Protein AF-A0A443KIA4-F1 (afdb_monomer_lite)

Organism: NCBI:txid2306993

Radius of gyration: 16.55 Å; chains: 1; bounding box: 38×29×53 Å

pLDDT: mean 86.87, std 13.11, range [44.94, 97.31]

Structure (mmCIF, N/CA/C/O backbone):
data_AF-A0A443KIA4-F1
#
_entry.id   AF-A0A443KIA4-F1
#
loop_
_atom_site.group_PDB
_atom_site.id
_atom_site.type_symbol
_atom_site.label_atom_id
_atom_site.label_alt_id
_atom_site.label_comp_id
_atom_site.label_asym_id
_atom_site.label_entity_id
_atom_site.label_seq_id
_atom_site.pdbx_PDB_ins_code
_atom_site.Cartn_x
_atom_site.Cartn_y
_atom_site.Cartn_z
_atom_site.occupancy
_atom_site.B_iso_or_equiv
_atom_site.auth_seq_id
_atom_site.auth_comp_id
_atom_site.auth_asym_id
_atom_site.auth_atom_id
_atom_site.pdbx_PDB_model_num
ATOM 1 N N . MET A 1 1 ? 11.033 -13.840 -23.018 1.00 44.94 1 MET A N 1
ATOM 2 C CA . MET A 1 1 ? 10.789 -12.927 -21.881 1.00 44.94 1 MET A CA 1
ATOM 3 C C . MET A 1 1 ? 9.332 -13.074 -21.502 1.00 44.94 1 MET A C 1
ATOM 5 O O . MET A 1 1 ? 8.510 -12.987 -22.401 1.00 44.94 1 MET A O 1
ATOM 9 N N . ALA A 1 2 ? 9.017 -13.374 -20.241 1.00 47.28 2 ALA A N 1
ATOM 10 C CA . ALA A 1 2 ? 7.630 -13.304 -19.787 1.00 47.28 2 ALA A CA 1
ATOM 11 C C . ALA A 1 2 ? 7.160 -11.847 -19.910 1.00 47.28 2 ALA A C 1
ATOM 13 O O . ALA A 1 2 ? 7.918 -10.937 -19.568 1.00 47.28 2 ALA A O 1
ATOM 14 N N . ASP A 1 3 ? 5.964 -11.644 -20.454 1.00 50.69 3 ASP A N 1
ATOM 15 C CA . ASP A 1 3 ? 5.339 -10.327 -20.570 1.00 50.69 3 ASP A CA 1
ATOM 16 C C . ASP A 1 3 ? 5.296 -9.680 -19.170 1.00 50.69 3 ASP A C 1
ATOM 18 O O . ASP A 1 3 ? 4.940 -10.3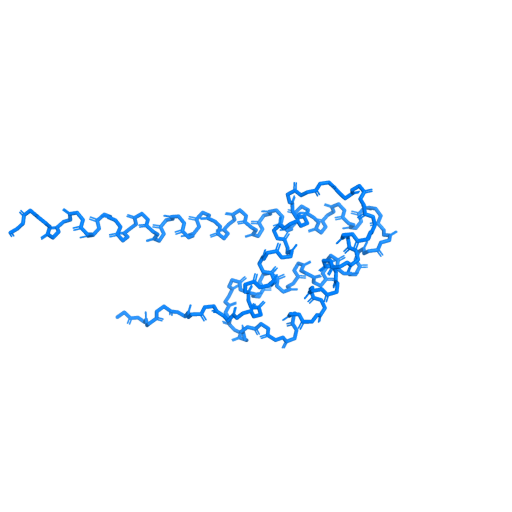74 -18.206 1.00 50.69 3 ASP A O 1
ATOM 22 N N . PRO A 1 4 ? 5.706 -8.409 -18.989 1.00 61.47 4 PRO A N 1
ATOM 23 C CA . PRO A 1 4 ? 5.662 -7.786 -17.677 1.00 61.47 4 PRO A CA 1
ATOM 24 C C . PRO A 1 4 ? 4.212 -7.763 -17.193 1.00 61.47 4 PRO A C 1
ATOM 26 O O . PRO A 1 4 ? 3.339 -7.184 -17.842 1.00 61.47 4 PRO A O 1
ATOM 29 N N . VAL A 1 5 ? 3.959 -8.408 -16.051 1.00 66.75 5 VAL A N 1
ATOM 30 C CA . VAL A 1 5 ? 2.633 -8.415 -15.429 1.00 66.75 5 VAL A CA 1
ATOM 31 C C . VAL A 1 5 ? 2.229 -6.965 -15.184 1.00 66.75 5 VAL A C 1
ATOM 33 O O . VAL A 1 5 ? 2.881 -6.246 -14.426 1.00 66.75 5 VAL A O 1
ATOM 36 N N . ARG A 1 6 ? 1.180 -6.516 -15.877 1.00 77.88 6 ARG A N 1
ATOM 37 C CA . ARG A 1 6 ? 0.648 -5.165 -15.709 1.00 77.88 6 ARG A CA 1
ATOM 38 C C . ARG A 1 6 ? -0.098 -5.088 -14.386 1.00 77.88 6 ARG A C 1
ATOM 40 O O . ARG A 1 6 ? -0.941 -5.934 -14.105 1.00 77.88 6 ARG A O 1
ATOM 47 N N . LEU A 1 7 ? 0.210 -4.057 -13.607 1.00 88.06 7 LEU A N 1
ATOM 48 C CA . LEU A 1 7 ? -0.527 -3.728 -12.395 1.00 88.06 7 LEU A CA 1
ATOM 49 C C . LEU A 1 7 ? -1.919 -3.204 -12.766 1.00 88.06 7 LEU A C 1
ATOM 51 O O . LEU A 1 7 ? -2.073 -2.403 -13.690 1.00 88.06 7 LEU A O 1
ATOM 55 N N . THR A 1 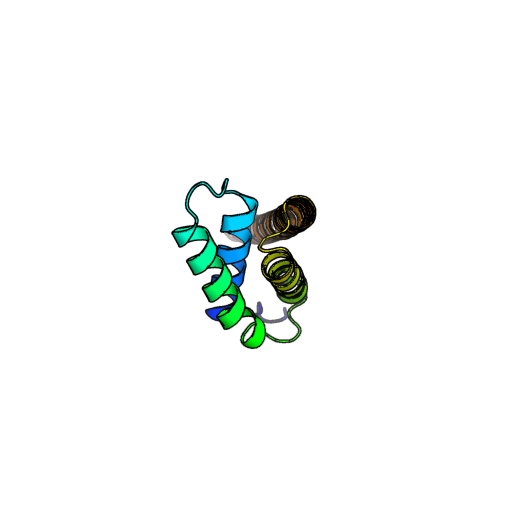8 ? -2.931 -3.673 -12.048 1.00 91.94 8 THR A N 1
ATOM 56 C CA . THR A 1 8 ? -4.312 -3.197 -12.165 1.00 91.94 8 THR A CA 1
ATOM 57 C C . THR A 1 8 ? -4.501 -1.882 -11.409 1.00 91.94 8 THR A C 1
ATOM 59 O O . THR A 1 8 ? -3.673 -1.492 -10.584 1.00 91.94 8 THR A O 1
ATOM 62 N N . SER A 1 9 ? -5.629 -1.199 -11.625 1.00 93.69 9 SER A N 1
ATOM 63 C CA . SER A 1 9 ? -5.973 -0.006 -10.840 1.00 93.69 9 SER A CA 1
ATOM 64 C C . SER A 1 9 ? -6.067 -0.294 -9.338 1.00 93.69 9 SER A C 1
ATOM 66 O O . SER A 1 9 ? -5.660 0.546 -8.541 1.00 93.69 9 SER A O 1
ATOM 68 N N . ALA A 1 10 ? -6.543 -1.483 -8.949 1.00 94.75 10 ALA A N 1
ATOM 69 C CA . ALA A 1 10 ? -6.579 -1.905 -7.549 1.00 94.75 10 ALA A CA 1
ATOM 70 C C . ALA A 1 10 ? -5.164 -2.064 -6.973 1.00 94.75 10 ALA A C 1
ATOM 72 O O . ALA A 1 10 ? -4.896 -1.609 -5.862 1.00 94.75 10 ALA A O 1
ATOM 73 N N . ASP A 1 11 ? -4.234 -2.629 -7.751 1.00 95.00 11 ASP A N 1
ATOM 74 C CA . ASP A 1 11 ? -2.834 -2.747 -7.336 1.00 95.00 11 ASP A CA 1
ATOM 75 C C . ASP A 1 11 ? -2.207 -1.369 -7.102 1.00 95.00 11 ASP A C 1
ATOM 77 O O . ASP A 1 11 ? -1.567 -1.134 -6.076 1.00 95.00 11 ASP A O 1
ATOM 81 N N . HIS A 1 12 ? -2.440 -0.433 -8.025 1.00 95.12 12 HIS A N 1
ATOM 82 C CA . HIS A 1 12 ? -1.979 0.946 -7.890 1.00 95.12 12 HIS A CA 1
ATOM 83 C C . HIS A 1 12 ? -2.581 1.638 -6.666 1.00 95.12 12 HIS A C 1
ATOM 85 O O . HIS A 1 12 ? -1.841 2.241 -5.887 1.00 95.12 12 HIS A O 1
ATOM 91 N N . ALA A 1 13 ? -3.896 1.529 -6.465 1.00 96.88 13 ALA A N 1
ATOM 92 C CA . ALA A 1 13 ? -4.573 2.105 -5.308 1.00 96.88 13 ALA A CA 1
ATOM 93 C C . ALA A 1 13 ? -3.969 1.588 -3.994 1.00 96.88 13 ALA A C 1
ATOM 95 O O . ALA A 1 13 ? -3.661 2.382 -3.104 1.00 96.88 13 ALA A O 1
ATOM 96 N N . LEU A 1 14 ? -3.708 0.279 -3.904 1.00 97.19 14 LEU A N 1
ATOM 97 C CA . LEU A 1 14 ? -3.111 -0.318 -2.716 1.00 97.19 14 LEU A CA 1
ATOM 98 C C . LEU A 1 14 ? -1.667 0.151 -2.484 1.00 97.19 14 LEU A C 1
ATOM 100 O O . LEU A 1 14 ? -1.321 0.518 -1.360 1.00 97.19 14 LEU A O 1
ATOM 104 N N . ILE A 1 15 ? -0.833 0.187 -3.531 1.00 96.75 15 ILE A N 1
ATOM 105 C CA . ILE A 1 15 ? 0.549 0.691 -3.444 1.00 96.75 15 ILE A CA 1
ATOM 106 C C . ILE A 1 15 ? 0.559 2.133 -2.928 1.00 96.75 15 ILE A C 1
ATOM 108 O O . ILE A 1 15 ? 1.339 2.462 -2.034 1.00 96.75 15 ILE A O 1
ATOM 112 N N . HIS A 1 16 ? -0.317 2.988 -3.461 1.00 97.06 16 HIS A N 1
ATOM 113 C CA . HIS A 1 16 ? -0.393 4.389 -3.058 1.00 97.06 16 HIS A CA 1
ATOM 114 C C . HIS A 1 16 ? -0.920 4.562 -1.635 1.00 97.06 16 HIS A C 1
ATOM 116 O O . HIS A 1 16 ? -0.340 5.340 -0.881 1.00 97.06 16 HIS A O 1
ATOM 122 N N . ALA A 1 17 ? -1.958 3.824 -1.237 1.00 96.88 17 ALA A N 1
ATOM 123 C CA . ALA A 1 17 ? -2.492 3.884 0.120 1.00 96.88 17 ALA A CA 1
ATOM 124 C C . ALA A 1 17 ? -1.440 3.457 1.159 1.00 96.88 17 ALA A C 1
ATOM 126 O O . ALA A 1 17 ? -1.189 4.177 2.127 1.00 96.88 17 ALA A O 1
ATOM 127 N N . VAL A 1 18 ? -0.762 2.326 0.932 1.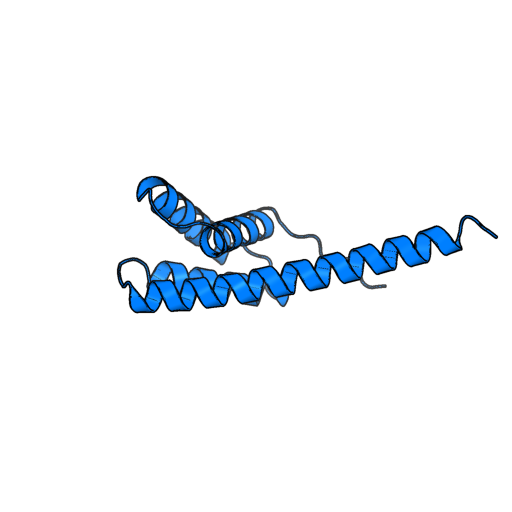00 96.94 18 VAL A N 1
ATOM 128 C CA . VAL A 1 18 ? 0.304 1.830 1.822 1.00 96.94 18 VAL A CA 1
ATOM 129 C C . VAL A 1 18 ? 1.501 2.782 1.825 1.00 96.94 18 VAL A C 1
ATOM 131 O O . VAL A 1 18 ? 2.019 3.115 2.891 1.00 96.94 18 VAL A O 1
ATOM 134 N N . GLY A 1 19 ? 1.911 3.276 0.652 1.00 96.12 19 GLY A N 1
ATOM 135 C CA . GLY A 1 19 ? 2.978 4.268 0.514 1.00 96.12 19 GLY A CA 1
ATOM 136 C C . GLY A 1 19 ? 2.681 5.565 1.259 1.00 96.12 19 GLY A C 1
ATOM 137 O O . GLY A 1 19 ? 3.549 6.111 1.941 1.00 96.12 19 GLY A O 1
ATOM 138 N N . TRP A 1 20 ? 1.436 6.030 1.203 1.00 95.25 20 TRP A N 1
ATOM 139 C CA . TRP A 1 20 ? 1.032 7.227 1.917 1.00 95.25 20 TRP A CA 1
ATOM 140 C C . TRP A 1 20 ? 1.138 7.034 3.435 1.00 95.25 20 TRP A C 1
ATOM 142 O O . TRP A 1 20 ? 1.749 7.872 4.098 1.00 95.25 20 TRP A O 1
ATOM 152 N N . VAL A 1 21 ? 0.663 5.909 3.984 1.00 94.12 21 VAL A N 1
ATOM 153 C CA . VAL A 1 21 ? 0.816 5.604 5.422 1.00 94.12 21 VAL A CA 1
ATOM 154 C C . VAL A 1 21 ? 2.285 5.461 5.827 1.00 94.12 21 VAL A C 1
ATOM 156 O O . VAL A 1 21 ? 2.693 5.944 6.884 1.00 94.12 21 VAL A O 1
ATOM 159 N N . ALA A 1 22 ? 3.103 4.825 4.989 1.00 94.19 22 ALA A N 1
ATOM 160 C CA . ALA A 1 22 ? 4.528 4.658 5.246 1.00 94.19 22 ALA A CA 1
ATOM 161 C C . ALA A 1 22 ? 5.238 6.016 5.424 1.00 94.19 22 ALA A C 1
ATOM 163 O O . ALA A 1 22 ? 6.008 6.209 6.376 1.00 94.19 22 ALA A O 1
ATOM 164 N N . CYS A 1 23 ? 4.948 6.975 4.544 1.00 91.56 23 CYS A N 1
ATOM 165 C CA . CYS A 1 23 ? 5.679 8.238 4.459 1.00 91.56 23 CYS A CA 1
ATOM 166 C C . CYS A 1 23 ? 5.088 9.375 5.304 1.00 91.56 23 CYS A C 1
ATOM 168 O O . CYS A 1 23 ? 5.836 10.258 5.718 1.00 91.56 23 CYS A O 1
ATOM 170 N N . ASN A 1 24 ? 3.789 9.366 5.604 1.00 88.62 24 ASN A N 1
ATOM 171 C CA . ASN A 1 24 ? 3.127 10.519 6.216 1.00 88.62 24 ASN A CA 1
ATOM 172 C C . ASN A 1 24 ? 2.884 10.336 7.713 1.00 88.62 24 ASN A C 1
ATOM 174 O O . ASN A 1 24 ? 2.553 9.254 8.196 1.00 88.62 24 ASN A O 1
ATOM 178 N N . VAL A 1 25 ? 3.048 11.422 8.470 1.00 78.69 25 VAL A N 1
ATOM 179 C CA . VAL A 1 25 ? 2.558 11.486 9.849 1.00 78.69 25 VAL A CA 1
ATOM 180 C C . VAL A 1 25 ? 1.073 11.823 9.798 1.00 78.69 25 VAL A C 1
ATOM 182 O O . VAL A 1 25 ? 0.668 12.823 9.211 1.00 78.69 25 VAL A O 1
ATOM 185 N N . LEU A 1 26 ? 0.261 10.955 10.393 1.00 70.88 26 LEU A N 1
ATOM 1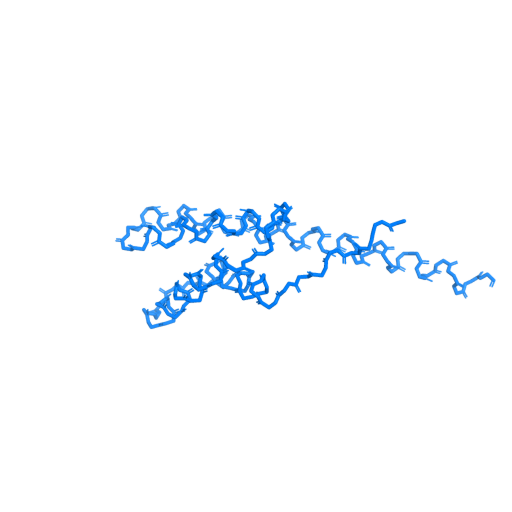86 C CA . LEU A 1 26 ? -1.183 11.117 10.456 1.00 70.88 26 LEU A CA 1
ATOM 187 C C . LEU A 1 26 ? -1.543 12.198 11.469 1.00 70.88 26 LEU A C 1
ATOM 189 O O . LEU A 1 26 ? -1.648 11.929 12.663 1.00 70.88 26 LEU A O 1
ATOM 193 N N . HIS A 1 27 ? -1.693 13.425 10.990 1.00 73.69 27 HIS A N 1
ATOM 194 C CA . HIS A 1 27 ? -2.208 14.526 11.802 1.00 73.69 27 HIS A CA 1
ATOM 195 C C . HIS A 1 27 ? -3.715 14.723 11.626 1.00 73.69 27 HIS A C 1
ATOM 197 O O . HIS A 1 27 ? -4.354 15.305 12.497 1.00 73.69 27 HIS A O 1
ATOM 203 N N . ASP A 1 28 ? -4.276 14.213 10.529 1.00 83.00 28 ASP A N 1
ATOM 204 C CA . ASP A 1 28 ? -5.680 14.376 10.175 1.00 83.00 28 ASP A CA 1
ATOM 205 C C . ASP A 1 28 ? -6.404 13.013 10.159 1.00 83.00 28 ASP A C 1
ATOM 207 O O . ASP A 1 28 ? -6.124 12.170 9.291 1.00 83.00 28 ASP A O 1
ATOM 211 N N . PRO A 1 29 ? -7.339 12.785 11.100 1.00 83.06 29 PRO A N 1
ATOM 212 C CA . PRO A 1 29 ? -8.138 11.565 11.161 1.00 83.06 29 PRO A CA 1
ATOM 213 C C . PRO A 1 29 ? -8.981 11.305 9.904 1.00 83.06 29 PRO A C 1
ATOM 215 O O . PRO A 1 29 ? -9.231 10.147 9.572 1.00 83.06 29 PRO A O 1
ATOM 218 N N . GLN A 1 30 ? -9.401 12.347 9.178 1.00 88.19 30 GLN A N 1
ATOM 219 C CA . GLN A 1 30 ? -10.214 12.195 7.970 1.00 88.19 30 GLN A CA 1
ATOM 220 C C . GLN A 1 30 ? -9.408 11.553 6.834 1.00 88.19 30 GLN A C 1
ATOM 222 O O . GLN A 1 30 ? -9.886 10.633 6.161 1.00 88.19 30 GLN A O 1
ATOM 227 N N . TRP A 1 31 ? -8.159 11.988 6.649 1.00 88.25 31 TRP A N 1
ATOM 228 C CA . TRP A 1 31 ? -7.265 11.397 5.652 1.00 88.25 31 TRP A CA 1
ATOM 229 C C . TRP A 1 31 ? -6.864 9.976 6.030 1.00 88.25 31 TRP A C 1
ATOM 231 O O . TRP A 1 31 ? -6.837 9.103 5.164 1.00 88.25 31 TRP A O 1
ATOM 241 N N . GLN A 1 32 ? -6.628 9.715 7.320 1.00 88.38 32 GLN A N 1
ATOM 242 C CA . GLN A 1 32 ? -6.399 8.354 7.802 1.00 88.38 32 GLN A CA 1
ATOM 243 C C . GLN A 1 32 ? -7.572 7.437 7.442 1.00 88.38 32 GLN A C 1
ATOM 245 O O . GLN A 1 32 ? -7.355 6.373 6.867 1.00 88.38 32 GLN A O 1
ATOM 250 N N . GLN A 1 33 ? -8.802 7.859 7.739 1.00 91.50 33 GLN A N 1
ATOM 251 C CA . GLN A 1 33 ? -9.995 7.064 7.467 1.00 91.50 33 GLN A CA 1
ATOM 252 C C . GLN A 1 33 ? -10.170 6.790 5.969 1.00 91.50 33 GLN A C 1
ATOM 254 O O . GLN A 1 33 ? -10.352 5.639 5.578 1.00 91.50 33 GLN A O 1
ATOM 259 N N . THR A 1 34 ? -10.019 7.823 5.134 1.00 94.38 34 THR A N 1
ATOM 260 C CA . THR A 1 34 ? -10.081 7.698 3.667 1.00 94.38 34 THR A CA 1
ATOM 261 C C . THR A 1 34 ? -9.084 6.658 3.156 1.00 94.38 34 THR A C 1
ATOM 263 O O . THR A 1 34 ? -9.410 5.801 2.341 1.00 94.38 34 THR A O 1
ATOM 266 N N . VAL A 1 35 ? -7.849 6.697 3.658 1.00 94.75 35 VAL A N 1
ATOM 267 C CA . VAL A 1 35 ? -6.797 5.769 3.234 1.00 94.75 35 VAL A CA 1
ATOM 268 C C . VAL A 1 35 ? -7.089 4.335 3.685 1.00 94.75 35 VAL A C 1
ATOM 270 O O . VAL A 1 35 ? -6.870 3.399 2.914 1.00 94.75 35 VAL A O 1
ATOM 273 N N . LEU A 1 36 ? -7.626 4.148 4.893 1.00 94.81 36 LEU A N 1
ATOM 274 C CA . LEU A 1 36 ? -8.051 2.831 5.376 1.00 94.81 36 LEU A CA 1
ATOM 275 C C . LEU A 1 36 ? -9.229 2.266 4.565 1.00 94.81 36 LEU A C 1
ATOM 277 O O . LEU A 1 36 ? -9.290 1.060 4.333 1.00 94.81 36 LEU A O 1
ATOM 281 N N . GLU A 1 37 ? -10.148 3.115 4.107 1.00 96.75 37 GLU A N 1
ATOM 282 C CA . GLU A 1 37 ? -11.246 2.720 3.216 1.00 96.75 37 GLU A CA 1
ATOM 283 C C . GLU A 1 37 ? -10.733 2.271 1.848 1.00 96.75 37 GLU A C 1
ATOM 285 O O . GLU A 1 37 ? -11.086 1.179 1.402 1.00 96.75 37 GLU A O 1
ATOM 290 N N . VAL A 1 38 ? -9.807 3.025 1.247 1.00 97.19 38 VAL A N 1
ATOM 291 C CA . VAL A 1 38 ? -9.145 2.622 -0.005 1.00 97.19 38 VAL A CA 1
ATOM 292 C C . VAL A 1 38 ? -8.462 1.260 0.141 1.00 97.19 38 VAL A C 1
ATOM 294 O O . VAL A 1 38 ? -8.590 0.412 -0.740 1.00 97.19 38 VAL A O 1
ATOM 297 N N . MET A 1 39 ? -7.763 1.007 1.255 1.00 97.12 39 MET A N 1
ATOM 298 C CA . MET A 1 39 ? -7.163 -0.308 1.517 1.00 97.12 39 MET A CA 1
ATOM 299 C C . MET A 1 39 ? -8.222 -1.411 1.581 1.00 97.12 39 MET A C 1
ATOM 301 O O . MET A 1 39 ? -8.044 -2.464 0.970 1.00 97.12 39 MET A O 1
ATOM 305 N N . ARG A 1 40 ? -9.335 -1.167 2.281 1.00 97.00 40 ARG A N 1
ATOM 306 C CA . ARG A 1 40 ? -10.423 -2.140 2.443 1.00 97.00 40 ARG A CA 1
ATOM 307 C C . ARG A 1 40 ? -11.053 -2.533 1.108 1.00 97.00 40 ARG A C 1
ATOM 309 O O . ARG A 1 40 ? -11.369 -3.704 0.916 1.00 97.00 40 ARG A O 1
ATOM 316 N N . GLU A 1 41 ? -11.209 -1.578 0.198 1.00 97.31 41 GLU A N 1
ATOM 317 C CA . GLU A 1 41 ? -11.754 -1.812 -1.143 1.00 97.31 41 GLU A CA 1
ATOM 318 C C . GLU A 1 41 ? -10.739 -2.467 -2.089 1.00 97.31 41 GLU A C 1
ATOM 320 O O . GLU A 1 41 ? -11.096 -3.349 -2.870 1.00 97.31 41 GLU A O 1
ATOM 325 N N . ALA A 1 42 ? -9.466 -2.070 -2.013 1.00 96.00 42 ALA A N 1
ATOM 326 C CA . ALA A 1 42 ? -8.437 -2.544 -2.933 1.00 96.00 42 ALA A CA 1
ATOM 327 C C . ALA A 1 42 ? -7.939 -3.961 -2.605 1.00 96.00 42 ALA A C 1
ATOM 329 O O . ALA A 1 42 ? -7.725 -4.751 -3.522 1.00 96.00 42 ALA A O 1
ATOM 330 N N . VAL A 1 43 ? -7.773 -4.314 -1.323 1.00 95.44 43 VAL A N 1
ATOM 331 C CA . VAL A 1 43 ? -7.253 -5.628 -0.886 1.00 95.44 43 VAL A CA 1
ATOM 332 C C . VAL A 1 43 ? -7.981 -6.840 -1.501 1.00 95.44 43 VAL A C 1
ATOM 334 O O . VAL A 1 43 ? -7.292 -7.763 -1.930 1.00 95.44 43 VAL A O 1
ATOM 337 N N . PRO A 1 44 ? -9.323 -6.905 -1.598 1.00 93.75 44 PRO A N 1
ATOM 338 C CA . PRO A 1 44 ? -9.986 -8.039 -2.252 1.00 93.75 44 PRO A CA 1
ATOM 339 C C . PRO A 1 44 ? -9.825 -8.055 -3.782 1.00 93.75 44 PRO A C 1
ATOM 341 O O . PRO A 1 44 ? -10.065 -9.089 -4.402 1.00 93.75 44 PRO A O 1
ATOM 344 N N . ALA A 1 45 ? -9.440 -6.930 -4.391 1.00 91.94 45 ALA A N 1
ATOM 345 C CA . ALA A 1 45 ? -9.373 -6.741 -5.839 1.00 91.94 45 ALA A CA 1
ATOM 346 C C . ALA A 1 45 ? -7.943 -6.751 -6.413 1.00 91.94 45 ALA A C 1
ATOM 348 O O . ALA A 1 45 ? -7.791 -6.720 -7.636 1.00 91.94 45 ALA A O 1
ATOM 349 N N . VAL A 1 46 ? -6.897 -6.786 -5.575 1.00 90.56 46 VAL A N 1
ATOM 350 C CA . VAL A 1 46 ? -5.510 -6.850 -6.064 1.00 90.56 46 VAL A CA 1
ATOM 351 C C . VAL A 1 46 ? -5.214 -8.161 -6.779 1.00 90.56 46 VAL A C 1
ATOM 353 O O . VAL A 1 46 ? -5.764 -9.213 -6.448 1.00 90.56 46 VAL A O 1
ATOM 356 N N . THR A 1 47 ? -4.306 -8.096 -7.755 1.00 80.12 47 THR A N 1
ATOM 357 C CA . THR A 1 47 ? -3.973 -9.217 -8.636 1.00 80.12 47 THR A CA 1
ATOM 358 C C . THR A 1 47 ? -3.562 -10.447 -7.817 1.00 80.12 47 THR A C 1
ATOM 360 O O . THR A 1 47 ? -2.492 -10.445 -7.189 1.00 80.12 47 THR A O 1
ATOM 363 N N . PRO A 1 48 ? -4.359 -11.535 -7.844 1.00 66.69 48 PRO A N 1
ATOM 364 C CA . PRO A 1 48 ? -4.032 -12.741 -7.106 1.00 66.69 48 PRO A CA 1
ATOM 365 C C . PRO A 1 48 ? -2.704 -13.310 -7.610 1.00 66.69 48 PRO A C 1
ATOM 367 O O . PRO A 1 48 ? -2.505 -13.461 -8.815 1.00 66.69 48 PRO A O 1
ATOM 370 N N . ARG A 1 49 ? -1.810 -13.684 -6.686 1.00 67.25 49 ARG A N 1
ATOM 371 C CA . ARG A 1 49 ? -0.509 -14.333 -6.962 1.00 67.25 49 ARG A CA 1
ATOM 372 C C . ARG A 1 49 ? 0.588 -13.444 -7.559 1.00 67.25 49 ARG A C 1
ATOM 374 O O . ARG A 1 49 ? 1.613 -13.983 -7.968 1.00 67.25 49 ARG A O 1
ATOM 381 N N . HIS A 1 50 ? 0.448 -12.116 -7.576 1.00 76.44 50 HIS A N 1
ATOM 382 C CA . HIS A 1 50 ? 1.603 -11.254 -7.842 1.00 76.44 50 HIS A CA 1
ATOM 383 C C . HIS A 1 50 ? 2.455 -11.134 -6.558 1.00 76.44 50 HIS A C 1
ATOM 385 O O . HIS A 1 50 ? 1.989 -10.513 -5.599 1.00 76.44 50 HIS A O 1
ATOM 391 N N . PRO A 1 51 ? 3.695 -11.675 -6.495 1.00 79.50 51 PRO A N 1
ATOM 392 C CA . PRO A 1 51 ? 4.446 -11.790 -5.232 1.00 79.50 51 PRO A CA 1
ATOM 393 C C . PRO A 1 51 ? 4.681 -10.452 -4.521 1.00 79.50 51 PRO A C 1
ATOM 395 O O . PRO A 1 51 ? 4.771 -10.375 -3.300 1.00 79.50 51 PRO A O 1
ATOM 398 N N . MET A 1 52 ? 4.764 -9.370 -5.295 1.00 83.31 52 MET A N 1
ATOM 399 C CA . MET A 1 52 ? 4.897 -8.014 -4.767 1.00 83.31 52 MET A CA 1
ATOM 400 C C . MET A 1 52 ? 3.593 -7.524 -4.129 1.00 83.31 52 MET A C 1
ATOM 402 O O . MET A 1 52 ? 3.636 -6.926 -3.060 1.00 83.31 52 MET A O 1
ATOM 406 N N . MET A 1 53 ? 2.441 -7.814 -4.746 1.00 92.00 53 MET A N 1
ATOM 407 C CA . MET A 1 53 ? 1.141 -7.373 -4.228 1.00 92.00 53 MET A CA 1
ATOM 408 C C . MET A 1 53 ? 0.731 -8.154 -2.987 1.00 92.00 53 MET A C 1
ATOM 410 O O . MET A 1 53 ? 0.067 -7.600 -2.122 1.00 92.00 53 MET A O 1
ATOM 414 N N . GLU A 1 54 ? 1.201 -9.392 -2.835 1.00 91.94 54 GLU A N 1
ATOM 415 C CA . GLU A 1 54 ? 1.007 -10.179 -1.614 1.00 91.94 54 GLU A CA 1
ATOM 416 C C . GLU A 1 54 ? 1.609 -9.488 -0.377 1.00 91.94 54 GLU A C 1
ATOM 418 O O . GLU A 1 54 ? 1.015 -9.499 0.701 1.00 91.94 54 GLU A O 1
ATOM 423 N N . ALA A 1 55 ? 2.779 -8.852 -0.517 1.00 93.06 55 ALA A N 1
ATOM 424 C CA . ALA A 1 55 ? 3.395 -8.092 0.570 1.00 93.06 55 ALA A CA 1
ATOM 425 C C . ALA A 1 55 ? 2.599 -6.821 0.906 1.00 93.06 55 ALA A C 1
ATOM 427 O O . ALA A 1 55 ? 2.350 -6.553 2.080 1.00 93.06 55 ALA A O 1
ATOM 428 N N . PHE A 1 56 ? 2.153 -6.080 -0.114 1.00 95.69 56 PHE A N 1
ATOM 429 C CA . PHE A 1 56 ? 1.295 -4.906 0.072 1.00 95.69 56 PHE A CA 1
ATOM 430 C C . PHE A 1 56 ? -0.048 -5.268 0.718 1.00 95.69 56 PHE A C 1
ATOM 432 O O . PHE A 1 56 ? -0.476 -4.585 1.643 1.00 95.69 56 PHE A O 1
ATOM 439 N N . ALA A 1 57 ? -0.687 -6.355 0.280 1.00 95.31 57 ALA A N 1
ATOM 440 C CA . ALA A 1 57 ? -1.962 -6.818 0.821 1.00 95.31 57 ALA A CA 1
ATOM 441 C C . ALA A 1 57 ? -1.848 -7.224 2.292 1.00 95.31 57 ALA A C 1
ATOM 443 O O . ALA A 1 57 ? -2.679 -6.809 3.096 1.00 95.31 57 ALA A O 1
ATOM 444 N N . ARG A 1 58 ? -0.796 -7.968 2.664 1.00 94.62 58 ARG A N 1
ATOM 445 C CA . ARG A 1 58 ? -0.537 -8.321 4.070 1.00 94.62 58 ARG A CA 1
ATOM 446 C C . ARG A 1 58 ? -0.406 -7.086 4.953 1.00 94.62 58 ARG A C 1
ATOM 448 O O . ARG A 1 58 ? -1.144 -6.952 5.920 1.00 94.62 58 ARG A O 1
ATOM 455 N N . VAL A 1 59 ? 0.467 -6.156 4.578 1.00 95.94 59 VAL A N 1
ATOM 456 C CA . VAL A 1 59 ? 0.683 -4.954 5.389 1.00 95.94 59 VAL A CA 1
ATOM 457 C C . VAL A 1 59 ? -0.562 -4.069 5.448 1.00 95.94 59 VAL A C 1
ATOM 459 O O . VAL A 1 59 ? -0.846 -3.484 6.488 1.00 95.94 59 VAL A O 1
ATOM 462 N N . ALA A 1 60 ? -1.336 -3.972 4.367 1.00 96.69 60 ALA A N 1
ATOM 463 C CA . ALA A 1 60 ? -2.597 -3.239 4.390 1.00 96.69 60 ALA A CA 1
ATOM 464 C C . ALA A 1 60 ? -3.595 -3.841 5.394 1.00 96.69 60 ALA A C 1
ATOM 466 O O . ALA A 1 60 ? -4.260 -3.095 6.110 1.00 96.69 60 ALA A O 1
ATOM 467 N N . VAL A 1 61 ? -3.670 -5.173 5.493 1.00 96.56 61 VAL A N 1
ATOM 468 C CA . VAL A 1 61 ? -4.478 -5.855 6.517 1.00 96.56 61 VAL A CA 1
ATOM 469 C C . VAL A 1 61 ? -3.979 -5.520 7.922 1.00 96.56 61 VAL A C 1
ATOM 471 O O . VAL A 1 61 ? -4.793 -5.152 8.769 1.00 96.56 61 VAL A O 1
ATOM 474 N N . ASP A 1 62 ? -2.666 -5.560 8.153 1.00 95.94 62 ASP A N 1
ATOM 475 C CA . ASP A 1 62 ? -2.078 -5.225 9.455 1.00 95.94 62 ASP A CA 1
ATOM 476 C C . ASP A 1 62 ? -2.345 -3.763 9.848 1.00 95.94 62 ASP A C 1
ATOM 478 O O . ASP A 1 62 ? -2.702 -3.479 10.989 1.00 95.94 62 ASP A O 1
ATOM 482 N N . LEU A 1 63 ? -2.246 -2.827 8.898 1.00 94.94 63 LEU A N 1
ATOM 483 C CA . LEU A 1 63 ? -2.571 -1.413 9.106 1.00 94.94 63 LEU A CA 1
ATOM 484 C C . LEU A 1 63 ? -4.049 -1.210 9.461 1.00 94.94 63 LEU A C 1
ATOM 486 O O . LEU A 1 63 ? -4.360 -0.474 10.396 1.00 94.94 63 LEU A O 1
ATOM 490 N N . MET A 1 64 ? -4.965 -1.872 8.747 1.00 95.19 64 MET A N 1
ATOM 491 C CA . MET A 1 64 ? -6.397 -1.803 9.050 1.00 95.19 64 MET A CA 1
ATOM 492 C C . MET A 1 64 ? -6.713 -2.371 10.43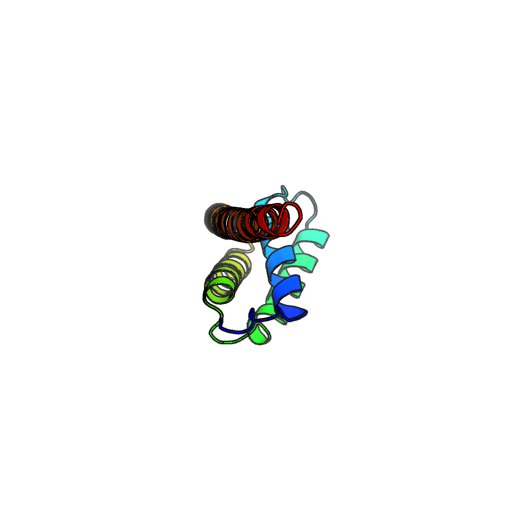8 1.00 95.19 64 MET A C 1
ATOM 494 O O . MET A 1 64 ? -7.464 -1.750 11.192 1.00 95.19 64 MET A O 1
ATOM 498 N N . ALA A 1 65 ? -6.115 -3.509 10.797 1.00 94.12 65 ALA A N 1
ATOM 499 C CA . ALA A 1 65 ? -6.310 -4.151 12.096 1.00 94.12 65 ALA A CA 1
ATOM 500 C C . ALA A 1 65 ? -5.708 -3.344 13.256 1.00 94.12 65 ALA A C 1
ATOM 502 O O . ALA A 1 65 ? -6.279 -3.304 14.340 1.00 94.12 65 ALA A O 1
ATOM 503 N N . ALA A 1 66 ? -4.582 -2.669 13.026 1.00 90.94 66 ALA A N 1
ATOM 504 C CA . ALA A 1 66 ? -3.903 -1.855 14.028 1.00 90.94 66 ALA A CA 1
ATOM 505 C C . ALA A 1 66 ? -4.553 -0.480 14.268 1.00 90.94 66 ALA A C 1
ATOM 507 O O . ALA A 1 66 ? -4.092 0.279 15.127 1.00 90.94 66 ALA A O 1
ATOM 508 N N . SER A 1 67 ? -5.580 -0.112 13.494 1.00 79.25 67 SER A N 1
ATOM 509 C CA . SER A 1 67 ? -6.257 1.175 13.656 1.00 79.25 67 SER A CA 1
ATOM 510 C C . SER A 1 67 ? -6.860 1.293 15.065 1.00 79.25 67 SER A C 1
ATOM 512 O O . SER A 1 67 ? -7.674 0.481 15.488 1.00 79.25 67 SER A O 1
ATOM 514 N N . GLY A 1 68 ? -6.405 2.295 15.826 1.00 77.44 68 GLY A N 1
ATOM 515 C CA . GLY A 1 68 ? -6.804 2.509 17.225 1.00 77.44 68 GLY A CA 1
ATOM 516 C C . GLY A 1 68 ? -5.795 2.033 18.278 1.00 77.44 68 GLY A C 1
ATOM 517 O O . GLY A 1 68 ? -5.888 2.461 19.425 1.00 77.44 68 GLY A O 1
ATOM 518 N N . GLU A 1 69 ? -4.778 1.249 17.905 1.00 87.94 69 GLU A N 1
ATOM 519 C CA . GLU A 1 69 ? -3.725 0.789 18.820 1.00 87.94 69 GLU A CA 1
ATOM 520 C C . GLU A 1 69 ? -2.352 1.358 18.441 1.00 87.94 69 GLU A C 1
ATOM 522 O O . GLU A 1 69 ? -1.731 0.953 17.461 1.00 87.94 69 GLU A O 1
ATOM 527 N N . GLN A 1 70 ? -1.819 2.280 19.250 1.00 85.62 70 GLN A N 1
ATOM 528 C CA . GLN A 1 70 ? -0.620 3.050 18.889 1.00 85.62 70 GLN A CA 1
ATOM 529 C C . GLN A 1 70 ? 0.618 2.183 18.598 1.00 85.62 70 GLN A C 1
ATOM 531 O O . GLN A 1 70 ? 1.341 2.432 17.633 1.00 85.62 70 GLN A O 1
ATOM 536 N N . VAL A 1 71 ? 0.884 1.161 19.418 1.00 89.81 71 VAL A N 1
ATOM 537 C CA . VAL A 1 71 ? 2.071 0.304 19.247 1.00 89.81 71 VAL A CA 1
ATOM 538 C C . VAL A 1 71 ? 1.931 -0.599 18.025 1.00 89.81 71 VAL A C 1
ATOM 540 O O . VAL A 1 71 ? 2.886 -0.725 17.255 1.00 89.81 71 VAL A O 1
ATOM 543 N N . ALA A 1 72 ? 0.761 -1.211 17.834 1.00 90.44 72 ALA A N 1
ATOM 544 C CA . ALA A 1 72 ? 0.475 -2.021 16.654 1.00 90.44 72 ALA A CA 1
ATOM 545 C C . ALA A 1 72 ? 0.581 -1.168 15.382 1.00 90.44 72 ALA A C 1
ATOM 547 O O . ALA A 1 72 ? 1.229 -1.571 14.417 1.00 90.44 72 ALA A O 1
ATOM 548 N N . TRP A 1 73 ? 0.058 0.060 15.428 1.00 90.19 73 TRP A N 1
ATOM 549 C CA . TRP A 1 73 ? 0.088 1.003 14.316 1.00 90.19 73 TRP A CA 1
ATOM 550 C C . TRP A 1 73 ? 1.515 1.372 13.904 1.00 90.19 73 TRP A C 1
ATOM 552 O O . TRP A 1 73 ? 1.859 1.342 12.724 1.00 90.19 73 TRP A O 1
ATOM 562 N N . LEU A 1 74 ? 2.382 1.680 14.874 1.00 90.56 74 LEU A N 1
ATOM 563 C CA . LEU A 1 74 ? 3.785 2.000 14.600 1.00 90.56 74 LEU A CA 1
ATOM 564 C C . LEU A 1 74 ? 4.542 0.822 13.974 1.00 90.56 74 LEU A C 1
ATOM 566 O O . LEU A 1 74 ? 5.371 1.036 13.088 1.00 90.56 74 LEU A O 1
ATOM 570 N N . ARG A 1 75 ? 4.258 -0.415 14.405 1.00 93.81 75 ARG A N 1
ATOM 571 C CA . ARG A 1 75 ? 4.853 -1.624 13.812 1.00 93.81 75 ARG A CA 1
ATOM 572 C C . ARG A 1 75 ? 4.377 -1.824 12.376 1.00 93.81 75 ARG A C 1
ATOM 574 O O . ARG A 1 75 ? 5.212 -1.867 11.480 1.00 93.81 75 ARG A O 1
ATOM 581 N N . ALA A 1 76 ? 3.065 -1.820 12.151 1.00 92.88 76 ALA A N 1
ATOM 582 C CA . ALA A 1 76 ? 2.488 -1.980 10.820 1.00 92.88 76 ALA A CA 1
ATOM 583 C C . ALA A 1 76 ? 2.961 -0.880 9.848 1.00 92.88 76 ALA A C 1
ATOM 585 O O . ALA A 1 76 ? 3.280 -1.149 8.690 1.00 92.88 76 ALA A O 1
ATOM 586 N N . ARG A 1 77 ? 3.122 0.363 10.327 1.00 94.25 77 ARG A N 1
ATOM 587 C CA . ARG A 1 77 ? 3.707 1.454 9.535 1.00 94.25 77 ARG A CA 1
ATOM 588 C C . ARG A 1 77 ? 5.175 1.206 9.178 1.00 94.25 77 ARG A C 1
ATOM 590 O O . ARG A 1 77 ? 5.580 1.502 8.054 1.00 94.25 77 ARG A O 1
ATOM 597 N N . ARG A 1 78 ? 5.982 0.683 10.103 1.00 95.19 78 ARG A N 1
ATOM 598 C CA . ARG A 1 78 ? 7.376 0.310 9.813 1.00 95.19 78 ARG A CA 1
ATOM 599 C C . ARG A 1 78 ? 7.440 -0.779 8.742 1.00 95.19 78 ARG A C 1
ATOM 601 O O . ARG A 1 78 ? 8.270 -0.696 7.840 1.00 95.19 78 ARG A O 1
ATOM 608 N N . ASP A 1 79 ? 6.554 -1.764 8.812 1.00 96.38 79 ASP A N 1
ATOM 609 C CA . ASP A 1 79 ? 6.490 -2.837 7.819 1.00 96.38 79 ASP A CA 1
ATOM 610 C C . ASP A 1 79 ? 6.057 -2.292 6.446 1.00 96.38 79 ASP A C 1
ATOM 612 O O . ASP A 1 79 ? 6.647 -2.644 5.421 1.00 96.38 79 ASP A O 1
ATOM 616 N N . ALA A 1 80 ? 5.132 -1.323 6.419 1.00 96.12 80 ALA A N 1
ATOM 617 C CA . ALA A 1 80 ? 4.762 -0.583 5.209 1.00 96.12 80 ALA A CA 1
ATOM 618 C C . ALA A 1 80 ? 5.948 0.138 4.570 1.00 96.12 80 ALA A C 1
ATOM 620 O O . ALA A 1 80 ? 6.147 0.033 3.359 1.00 96.12 80 ALA A O 1
ATOM 621 N N . GLN A 1 81 ? 6.774 0.814 5.372 1.00 96.62 81 GLN A N 1
ATOM 622 C CA . GLN A 1 81 ? 7.990 1.466 4.880 1.00 96.62 81 GLN A CA 1
ATOM 623 C C . GLN A 1 81 ? 8.930 0.469 4.199 1.00 96.62 81 GLN A C 1
ATOM 625 O O . GLN A 1 81 ? 9.394 0.731 3.092 1.00 96.62 81 GLN A O 1
ATOM 630 N N . GLN A 1 82 ? 9.154 -0.701 4.803 1.00 96.25 82 GLN A N 1
ATOM 631 C CA . GLN A 1 82 ? 10.033 -1.724 4.228 1.00 96.25 82 GLN A CA 1
ATOM 632 C C . GLN A 1 82 ? 9.498 -2.292 2.910 1.00 96.25 82 GLN A C 1
ATOM 634 O O . GLN A 1 82 ? 10.271 -2.530 1.979 1.00 96.25 82 GLN A O 1
ATOM 639 N N . VAL A 1 83 ? 8.186 -2.528 2.814 1.00 95.56 83 VAL A N 1
ATOM 640 C CA . VAL A 1 83 ? 7.562 -3.025 1.578 1.00 95.56 83 VAL A CA 1
ATOM 641 C C . VAL A 1 83 ? 7.700 -1.999 0.452 1.00 95.56 83 VAL A C 1
ATOM 643 O O . VAL A 1 83 ? 8.104 -2.355 -0.658 1.00 95.56 83 VAL A O 1
ATOM 646 N N . VAL A 1 84 ? 7.437 -0.725 0.747 1.00 95.50 84 VAL A N 1
ATOM 647 C CA . VAL A 1 84 ? 7.529 0.387 -0.211 1.00 95.50 84 VAL A CA 1
ATOM 648 C C . VAL A 1 84 ? 8.972 0.617 -0.668 1.00 95.50 84 VAL A C 1
ATOM 650 O O . VAL A 1 84 ? 9.227 0.750 -1.865 1.00 95.50 84 VAL A O 1
ATOM 653 N N . GLU A 1 85 ? 9.938 0.593 0.250 1.00 95.50 85 GLU A N 1
ATOM 654 C CA . GLU A 1 85 ? 11.361 0.734 -0.076 1.00 95.50 85 GLU A CA 1
ATOM 655 C C . GLU A 1 85 ? 11.833 -0.373 -1.028 1.00 95.50 85 GLU A C 1
ATOM 657 O O . GLU A 1 85 ? 12.387 -0.094 -2.095 1.00 95.50 85 GLU A O 1
ATOM 662 N N . ARG A 1 86 ? 11.548 -1.641 -0.697 1.00 94.19 86 ARG A N 1
ATOM 663 C CA . ARG A 1 86 ? 11.908 -2.788 -1.549 1.00 94.19 86 ARG A CA 1
ATOM 664 C C . ARG A 1 86 ? 11.259 -2.702 -2.925 1.00 94.19 86 ARG A C 1
ATOM 666 O O . ARG A 1 86 ? 11.900 -3.029 -3.925 1.00 94.19 86 ARG A O 1
ATOM 673 N N . PHE A 1 87 ? 10.002 -2.263 -2.983 1.00 92.69 87 PHE A N 1
ATOM 674 C CA . PHE A 1 87 ? 9.296 -2.038 -4.239 1.00 92.69 87 PHE A CA 1
ATOM 675 C C . PHE A 1 87 ? 10.025 -1.018 -5.119 1.00 92.69 87 PHE A C 1
ATOM 677 O O . PHE A 1 87 ? 10.326 -1.312 -6.280 1.00 92.69 87 PHE A O 1
ATOM 684 N N . HIS A 1 88 ? 10.354 0.150 -4.567 1.00 93.06 88 HIS A N 1
ATOM 685 C CA . HIS A 1 88 ? 11.031 1.204 -5.317 1.00 93.06 88 HIS A CA 1
ATOM 686 C C . HIS A 1 88 ? 12.430 0.790 -5.767 1.00 93.06 88 HIS A C 1
ATOM 688 O O . HIS A 1 88 ? 12.752 0.978 -6.939 1.00 93.06 88 HIS A O 1
ATOM 694 N N . LEU A 1 89 ? 13.224 0.156 -4.899 1.00 93.81 89 LEU A N 1
ATOM 695 C CA . LEU A 1 89 ? 14.552 -0.346 -5.262 1.00 93.81 89 LEU A CA 1
ATOM 696 C C . LEU A 1 89 ? 14.485 -1.326 -6.437 1.00 93.81 89 LEU A C 1
ATOM 698 O O . LEU A 1 89 ? 15.239 -1.193 -7.402 1.00 93.81 89 LEU A O 1
ATOM 702 N N . ARG A 1 90 ? 13.536 -2.270 -6.405 1.00 90.75 90 ARG A N 1
ATOM 703 C CA . ARG A 1 90 ? 13.326 -3.212 -7.509 1.00 90.75 90 ARG A CA 1
ATOM 704 C C . ARG A 1 90 ? 12.929 -2.495 -8.801 1.00 90.75 90 ARG A C 1
ATOM 706 O O . ARG A 1 90 ? 13.523 -2.753 -9.844 1.00 90.75 90 ARG A O 1
ATOM 713 N N . ARG A 1 91 ? 11.958 -1.579 -8.740 1.00 89.69 91 ARG A N 1
ATOM 714 C CA . ARG A 1 91 ? 11.501 -0.803 -9.906 1.00 89.69 91 ARG A CA 1
ATOM 715 C C . ARG A 1 91 ? 12.613 0.052 -10.511 1.00 89.69 91 ARG A C 1
ATOM 717 O O . ARG A 1 91 ? 12.714 0.135 -11.734 1.00 89.69 91 ARG A O 1
ATOM 724 N N . MET A 1 92 ? 13.448 0.665 -9.674 1.00 92.56 92 MET A N 1
ATOM 725 C CA . MET A 1 92 ? 14.610 1.439 -10.111 1.00 92.56 92 MET A CA 1
ATOM 726 C C . MET A 1 92 ? 15.661 0.553 -10.782 1.00 92.56 92 MET A C 1
ATOM 728 O O . MET A 1 92 ? 16.165 0.928 -11.837 1.00 92.56 92 MET A O 1
ATOM 732 N N . ALA A 1 93 ? 15.953 -0.626 -10.224 1.00 90.88 93 ALA A N 1
ATOM 733 C CA . ALA A 1 93 ? 16.880 -1.582 -10.828 1.00 90.88 93 ALA A CA 1
ATOM 734 C C . ALA A 1 93 ? 16.389 -2.066 -12.205 1.00 90.88 93 ALA A C 1
ATOM 736 O O . ALA A 1 93 ? 17.146 -2.047 -13.174 1.00 90.88 93 ALA A O 1
ATOM 737 N N . GLU A 1 94 ? 15.106 -2.423 -12.316 1.00 87.88 94 GLU A N 1
ATOM 738 C CA . GLU A 1 94 ? 14.476 -2.811 -13.585 1.00 87.88 94 GLU A CA 1
ATOM 739 C C . GLU A 1 94 ? 14.532 -1.673 -14.620 1.00 87.88 94 GLU A C 1
ATOM 741 O O . GLU A 1 94 ? 14.874 -1.902 -15.778 1.00 87.88 94 GLU A O 1
ATOM 746 N N . ALA A 1 95 ? 14.236 -0.433 -14.214 1.00 87.81 95 ALA A N 1
ATOM 747 C CA . ALA A 1 95 ? 14.312 0.727 -15.102 1.00 87.81 95 ALA A CA 1
ATOM 748 C C . ALA A 1 95 ? 15.753 1.023 -15.554 1.00 87.81 95 ALA A C 1
ATOM 750 O O . ALA A 1 95 ? 15.990 1.307 -16.728 1.00 87.81 95 ALA A O 1
ATOM 751 N N . HIS A 1 96 ? 16.722 0.927 -14.641 1.00 90.06 96 HIS A N 1
ATOM 752 C CA . HIS A 1 96 ? 18.135 1.120 -14.953 1.00 90.06 96 HIS A CA 1
ATOM 753 C C . HIS A 1 96 ? 18.633 0.105 -15.989 1.00 90.06 96 HIS A C 1
ATOM 755 O O . HIS A 1 96 ? 19.336 0.480 -16.928 1.00 90.06 96 HIS A O 1
ATOM 761 N N . GLU A 1 97 ? 18.215 -1.155 -15.866 1.00 89.56 97 GLU A N 1
ATOM 762 C CA . GLU A 1 97 ? 18.552 -2.209 -16.821 1.00 89.56 97 GLU A CA 1
ATOM 763 C C . GLU A 1 97 ? 17.999 -1.916 -18.226 1.00 89.56 97 GLU A C 1
ATOM 765 O O . GLU A 1 97 ? 18.723 -2.051 -19.213 1.00 89.56 97 GLU A O 1
ATOM 770 N N . VAL A 1 98 ? 16.762 -1.418 -18.328 1.00 86.38 98 VAL A N 1
ATOM 771 C CA . VAL A 1 98 ? 16.180 -0.981 -19.610 1.00 86.38 98 VAL A CA 1
ATOM 772 C C . VAL A 1 98 ? 16.995 0.157 -20.231 1.00 86.38 98 VAL A C 1
ATOM 774 O O . VAL A 1 98 ? 17.332 0.095 -21.414 1.00 86.38 98 VAL A O 1
ATOM 777 N N . PHE A 1 99 ? 17.374 1.174 -19.448 1.00 84.81 99 PHE A N 1
ATOM 778 C CA . PHE A 1 99 ? 18.207 2.272 -19.953 1.00 84.81 99 PHE A CA 1
ATOM 779 C C . PHE A 1 99 ? 19.587 1.796 -20.416 1.00 84.81 99 PHE A C 1
ATOM 781 O O . PHE A 1 99 ? 20.090 2.263 -21.439 1.00 84.81 99 PHE A O 1
ATOM 788 N N . ARG A 1 100 ? 20.196 0.852 -19.691 1.00 89.31 100 ARG A N 1
ATOM 789 C CA . ARG A 1 100 ? 21.490 0.259 -20.046 1.00 89.31 100 ARG A CA 1
ATOM 790 C C . ARG A 1 100 ? 21.423 -0.489 -21.379 1.00 89.31 100 ARG A C 1
ATOM 792 O O . ARG A 1 100 ? 22.318 -0.336 -22.204 1.00 89.31 100 ARG A O 1
ATOM 799 N N . GLN A 1 101 ? 20.359 -1.257 -21.608 1.00 84.31 101 GLN A N 1
ATOM 800 C CA . GLN A 1 101 ? 20.145 -1.996 -22.855 1.00 84.31 101 GLN A CA 1
ATOM 801 C C . GLN A 1 101 ? 19.787 -1.081 -24.038 1.00 84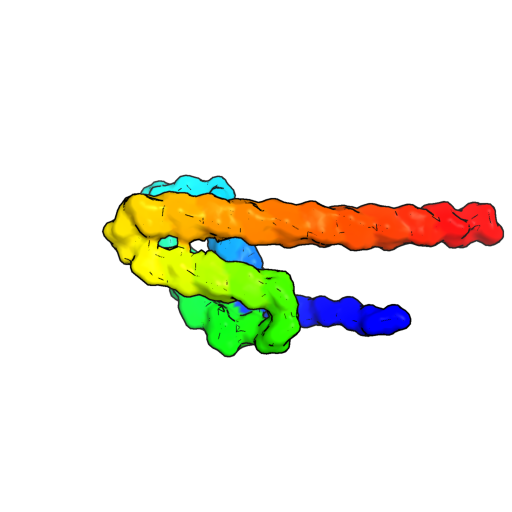.31 101 GLN A C 1
ATOM 803 O O . GLN A 1 101 ? 20.221 -1.343 -25.159 1.00 84.31 101 GLN A O 1
ATOM 808 N N . GLY A 1 102 ? 19.035 0.001 -23.801 1.00 75.88 102 GLY A N 1
ATOM 809 C CA . GLY A 1 102 ? 18.694 0.999 -24.823 1.00 75.88 102 GLY A CA 1
ATOM 810 C C . GLY A 1 102 ? 19.920 1.748 -25.352 1.00 75.88 102 GLY A C 1
ATOM 811 O O . GLY A 1 102 ? 20.116 1.829 -26.561 1.00 75.88 102 GLY A O 1
ATOM 812 N N . LYS A 1 103 ? 20.820 2.174 -24.456 1.00 61.38 103 LYS A N 1
ATOM 813 C CA . LYS A 1 103 ? 22.092 2.831 -24.820 1.00 61.38 103 LYS A CA 1
ATOM 814 C C . LYS A 1 103 ? 23.057 1.940 -25.615 1.00 61.38 103 LYS A C 1
ATOM 816 O O . LYS A 1 103 ? 23.967 2.453 -26.257 1.00 61.38 103 LYS A O 1
ATOM 821 N N . GLY A 1 104 ? 22.882 0.617 -25.576 1.00 55.38 104 GLY A N 1
ATOM 822 C CA . GLY A 1 104 ? 23.680 -0.331 -26.360 1.00 55.38 104 GLY A CA 1
ATOM 823 C C . GLY A 1 104 ? 23.242 -0.472 -27.822 1.00 55.38 104 GLY A C 1
ATOM 824 O O . GLY A 1 104 ? 24.005 -1.006 -28.618 1.00 55.38 104 GLY A O 1
ATOM 825 N N . LYS A 1 105 ? 22.035 -0.011 -28.185 1.00 54.94 105 LYS A N 1
ATOM 826 C CA . LYS A 1 105 ? 21.482 -0.135 -29.547 1.00 54.94 105 LYS A CA 1
ATOM 827 C C . LYS A 1 105 ? 21.652 1.113 -30.415 1.00 54.94 105 LYS A C 1
ATOM 829 O O . LYS A 1 105 ? 21.455 1.023 -31.616 1.00 54.94 105 LYS A O 1
ATOM 834 N N . GLU A 1 106 ? 22.013 2.252 -29.830 1.00 54.72 106 GLU A N 1
ATOM 835 C CA . GLU A 1 106 ? 22.189 3.520 -30.561 1.00 54.72 106 GLU A CA 1
ATOM 836 C C . GLU A 1 106 ? 23.625 3.731 -31.084 1.00 54.72 106 GLU A C 1
ATOM 838 O O . GLU A 1 106 ? 23.878 4.704 -31.783 1.00 54.72 106 GLU A O 1
ATOM 843 N N . ASN A 1 107 ? 24.556 2.813 -30.787 1.00 49.00 107 ASN A N 1
ATOM 844 C CA . ASN A 1 107 ? 25.971 2.891 -31.188 1.00 49.00 107 ASN A CA 1
ATOM 845 C C . ASN A 1 107 ? 26.426 1.712 -32.081 1.00 49.00 107 ASN A C 1
ATOM 847 O O . ASN A 1 107 ? 27.615 1.387 -32.089 1.00 49.00 107 ASN A O 1
ATOM 851 N N . GLY A 1 108 ? 25.500 1.032 -32.769 1.00 45.12 108 GLY A N 1
ATOM 852 C CA . GLY A 1 108 ? 25.778 -0.113 -33.650 1.00 45.12 108 GLY A CA 1
ATOM 853 C C . GLY A 1 108 ? 25.391 0.151 -35.094 1.00 45.12 108 GLY A C 1
ATOM 854 O O . GLY A 1 108 ? 24.265 0.655 -35.295 1.00 45.12 108 GLY A O 1
#

Secondary structure (DSSP, 8-state):
-PPP-PPPHHHHHHHHHHHHHHH-----HHHHHHHHHHHHHHTTTS-TT-HHHHHHHHHHHHHHHTTT-HHHHHHHHHHHHHHHHHHHHHHHHHHHHHHHHHHTTTT-

Foldseek 3Di:
DPDPPDWDPLLVLLLVLLVCLLPDDPPDVVVVVVSLVSLVVSLVVGDPPPVLSVQSSVLSVQCNVCVPPPVSNVVSSPSSNVSNVVVVVVVVVVVVVVVVVVVVPVPD

Sequence (108 aa):
MADPVRLTSADHALIHAVGWVACNVLHDPQWQQTVLEVMREAVPAVTPRHPMMEAFARVAVDLMAASGEQVAWLRARRDAQQVVERFHLRRMAEAHEVFRQGKGKENG